Protein AF-A0A945LZZ4-F1 (afdb_monomer)

Mean predicted aligned error: 16.16 Å

Foldseek 3Di:
DDPDPVVVVVVVVVVCVVCPPVRVVVVVVVVVVVVVVVVVVVCCVVDVDDDDDDPPDDPPDDDDDDDDDDDDDDDDDDDDDDD

pLDDT: mean 70.39, std 20.65, range [34.06, 95.0]

Sequence (83 aa):
MSVGPWQIILILVIVLIIFGAGKLPRVMGDIAKGVKNFKSGLKDEESGDSASLETSESIDAPKKAKSEAAKSEAGEKKKAAKG

Solvent-accessible surface area (backbone atoms only — not comparable to full-atom values): 5762 Å² total; per-residue (Å²): 138,78,90,43,76,70,55,55,53,55,52,50,52,54,49,38,67,77,63,32,82,72,47,54,60,54,55,49,49,56,51,48,52,53,52,49,52,52,53,50,54,54,44,52,73,78,39,82,83,72,87,78,83,84,75,87,70,85,83,76,83,86,78,86,86,77,92,78,94,72,89,78,87,86,88,84,82,89,83,81,85,91,132

Secondary structure (DSSP, 8-state):
----HHHHHHHHHHHHHHH-TTHHHHHHHHHHHHHHHHHHHHHHHHSS-----------------------------------

Radius of gyration: 22.35 Å; Cα contacts (8 Å, |Δi|>4): 8; chains: 1; bounding box: 61×39×45 Å

Structure (mmCIF, N/CA/C/O backbone):
data_AF-A0A945LZZ4-F1
#
_entry.id   AF-A0A945LZZ4-F1
#
loop_
_atom_site.group_PDB
_atom_site.id
_atom_site.type_symbol
_atom_site.label_atom_id
_atom_site.label_alt_id
_atom_site.label_comp_id
_atom_site.label_asym_id
_atom_site.label_entity_id
_atom_site.label_seq_id
_atom_site.pdbx_PDB_ins_code
_atom_site.Cartn_x
_atom_site.Cartn_y
_atom_site.Cartn_z
_atom_site.occupancy
_atom_site.B_iso_or_equiv
_atom_site.auth_seq_id
_atom_site.auth_comp_id
_atom_site.auth_asym_id
_atom_site.auth_atom_id
_atom_site.pdbx_PDB_model_num
ATOM 1 N N . MET A 1 1 ? 11.544 -20.775 -15.681 1.00 61.31 1 MET A N 1
ATOM 2 C CA . MET A 1 1 ? 11.184 -19.344 -15.764 1.00 61.31 1 MET A CA 1
ATOM 3 C C . MET A 1 1 ? 10.329 -19.008 -14.557 1.00 61.31 1 MET A C 1
ATOM 5 O O . MET A 1 1 ? 9.112 -19.070 -14.636 1.00 61.31 1 MET A O 1
ATOM 9 N N . SER A 1 2 ? 10.962 -18.781 -13.408 1.00 68.94 2 SER A N 1
ATOM 10 C CA . SER A 1 2 ? 10.236 -18.523 -12.164 1.00 68.94 2 SER A CA 1
ATOM 11 C C . SER A 1 2 ? 9.976 -17.031 -12.047 1.00 68.94 2 SER A C 1
ATOM 13 O O . SER A 1 2 ? 10.888 -16.227 -12.241 1.00 68.94 2 SER A O 1
ATOM 15 N N . VAL A 1 3 ? 8.732 -16.673 -11.747 1.00 78.81 3 VAL A N 1
ATOM 16 C CA . VAL A 1 3 ? 8.371 -15.324 -11.316 1.00 78.81 3 VAL A CA 1
ATOM 17 C C . VAL A 1 3 ? 9.111 -15.039 -10.014 1.00 78.81 3 VAL A C 1
ATOM 19 O O . VAL A 1 3 ? 8.760 -15.537 -8.949 1.00 78.81 3 VAL A O 1
ATOM 22 N N . GLY A 1 4 ? 10.226 -14.330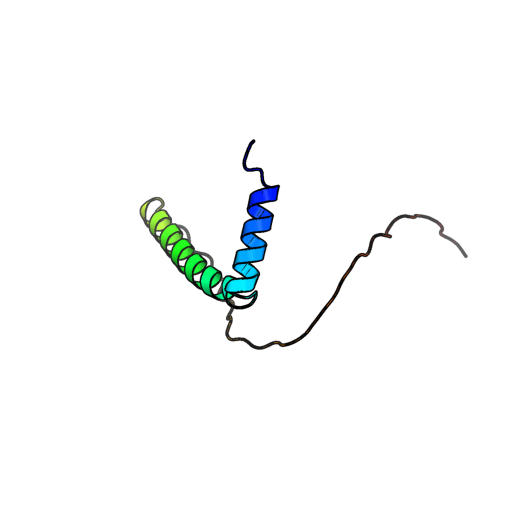 -10.133 1.00 89.56 4 GLY A N 1
ATOM 23 C CA . GLY A 1 4 ? 11.070 -13.980 -9.010 1.00 89.56 4 GLY A CA 1
ATOM 24 C C . GLY A 1 4 ? 10.600 -12.691 -8.339 1.00 89.56 4 GLY A C 1
ATOM 25 O O . GLY A 1 4 ? 9.788 -11.944 -8.896 1.00 89.56 4 GLY A O 1
ATOM 26 N N . PRO A 1 5 ? 11.176 -12.367 -7.170 1.00 90.75 5 PRO A N 1
ATOM 27 C CA . PRO A 1 5 ? 10.966 -11.076 -6.512 1.00 90.75 5 PRO A CA 1
ATOM 28 C C . PRO A 1 5 ? 11.265 -9.885 -7.440 1.00 90.75 5 PRO A C 1
ATOM 30 O O . PRO A 1 5 ? 10.664 -8.822 -7.301 1.00 90.75 5 PRO A O 1
ATOM 33 N N . TRP A 1 6 ? 12.127 -10.084 -8.442 1.00 92.00 6 TRP A N 1
ATOM 34 C CA . TRP A 1 6 ? 12.463 -9.081 -9.449 1.00 92.00 6 TRP A CA 1
ATOM 35 C C . TRP A 1 6 ? 11.290 -8.726 -10.380 1.00 92.00 6 TRP A C 1
ATOM 37 O O . TRP A 1 6 ? 11.086 -7.558 -10.692 1.00 92.00 6 TRP A O 1
ATOM 47 N N . GLN A 1 7 ? 10.458 -9.693 -10.780 1.00 90.50 7 GLN A N 1
ATOM 48 C CA . GLN A 1 7 ? 9.251 -9.415 -11.567 1.00 90.50 7 GLN A CA 1
ATOM 49 C C . GLN A 1 7 ? 8.192 -8.697 -10.726 1.00 90.50 7 GLN A C 1
ATOM 51 O O . GLN A 1 7 ? 7.550 -7.766 -11.207 1.00 90.50 7 GLN A O 1
ATOM 56 N N . ILE A 1 8 ? 8.040 -9.093 -9.459 1.00 92.81 8 ILE A N 1
ATOM 57 C CA . ILE A 1 8 ? 7.064 -8.495 -8.538 1.00 92.81 8 ILE A CA 1
ATOM 58 C C . ILE A 1 8 ? 7.373 -7.008 -8.317 1.00 92.81 8 ILE A C 1
ATOM 60 O O . ILE A 1 8 ? 6.459 -6.184 -8.365 1.00 92.81 8 ILE A O 1
ATOM 64 N N . ILE A 1 9 ? 8.652 -6.641 -8.162 1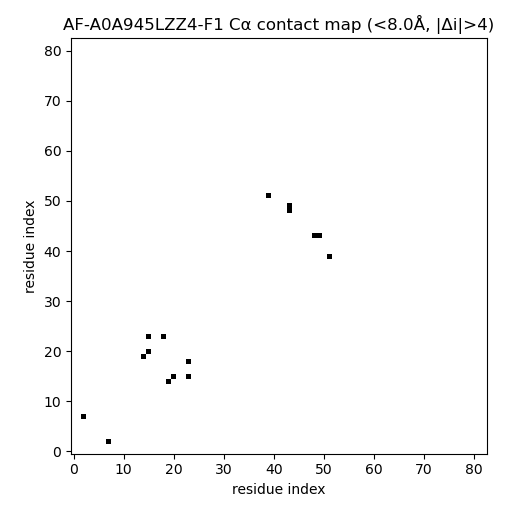.00 93.75 9 ILE A N 1
ATOM 65 C CA . ILE A 1 9 ? 9.056 -5.234 -8.022 1.00 93.75 9 ILE A CA 1
ATOM 66 C C . ILE A 1 9 ? 8.717 -4.414 -9.276 1.00 93.75 9 ILE A C 1
ATOM 68 O O . ILE A 1 9 ? 8.230 -3.292 -9.159 1.00 93.75 9 ILE A O 1
ATOM 72 N N . LEU A 1 10 ? 8.911 -4.979 -10.474 1.00 93.88 10 LEU A N 1
ATOM 73 C CA . LEU A 1 10 ? 8.631 -4.297 -11.739 1.00 93.88 10 LEU A CA 1
ATOM 74 C C . LEU A 1 10 ? 7.133 -3.998 -11.890 1.00 93.88 10 LEU A C 1
ATOM 76 O O . LEU A 1 10 ? 6.743 -2.896 -12.274 1.00 93.88 10 LEU A O 1
ATOM 80 N N . ILE A 1 11 ? 6.292 -4.967 -11.528 1.00 93.56 11 ILE A N 1
ATOM 81 C CA . ILE A 1 11 ? 4.833 -4.825 -11.549 1.00 93.56 11 ILE A CA 1
ATOM 82 C C . ILE A 1 11 ? 4.387 -3.763 -10.538 1.00 93.56 11 ILE A C 1
ATOM 84 O O . ILE A 1 11 ? 3.560 -2.913 -10.866 1.00 93.56 11 ILE A O 1
ATOM 88 N N . LEU A 1 12 ? 4.974 -3.754 -9.337 1.00 92.50 12 LEU A N 1
ATOM 89 C CA . LEU A 1 12 ? 4.677 -2.760 -8.304 1.00 92.50 12 LEU A CA 1
ATOM 90 C C . LEU A 1 12 ? 4.966 -1.330 -8.785 1.00 92.50 12 LEU A C 1
ATOM 92 O O . LEU A 1 12 ? 4.164 -0.429 -8.546 1.00 92.50 12 LEU A O 1
ATOM 96 N N . VAL A 1 13 ? 6.077 -1.122 -9.498 1.00 93.75 13 VAL A N 1
ATOM 97 C CA . VAL A 1 13 ? 6.434 0.187 -10.066 1.00 93.75 13 VA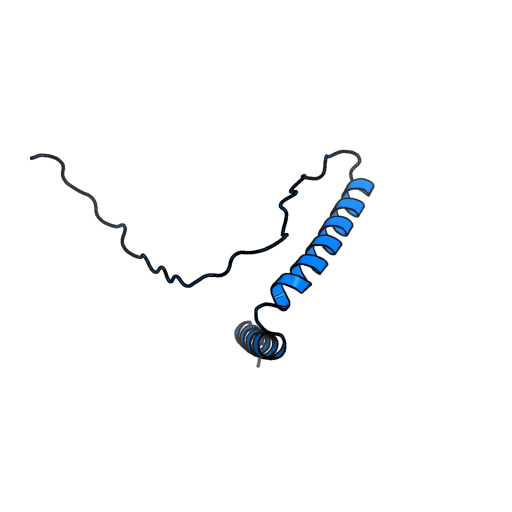L A CA 1
ATOM 98 C C . VAL A 1 13 ? 5.399 0.644 -11.095 1.00 93.75 13 VAL A C 1
ATOM 100 O O . VAL A 1 13 ? 4.960 1.790 -11.047 1.00 93.75 13 VAL A O 1
ATOM 103 N N . ILE A 1 14 ? 4.951 -0.244 -11.987 1.00 95.00 14 ILE A N 1
ATOM 104 C CA . ILE A 1 14 ? 3.923 0.082 -12.991 1.00 95.00 14 ILE A CA 1
ATOM 105 C C . ILE A 1 14 ? 2.606 0.475 -12.310 1.00 95.00 14 ILE A C 1
ATOM 107 O O . ILE A 1 14 ? 1.995 1.485 -12.661 1.00 95.00 14 ILE A O 1
ATOM 111 N N . VAL A 1 15 ? 2.192 -0.279 -11.291 1.00 93.06 15 VAL A N 1
ATOM 112 C CA . VAL A 1 15 ? 0.994 0.031 -10.500 1.00 93.06 15 VAL A CA 1
ATOM 113 C C . VAL A 1 15 ? 1.147 1.384 -9.798 1.00 93.06 15 VAL A C 1
ATOM 115 O O . VAL A 1 15 ? 0.232 2.201 -9.842 1.00 93.06 15 VAL A O 1
ATOM 118 N N . LEU A 1 16 ? 2.310 1.683 -9.216 1.00 91.38 16 LEU A N 1
ATOM 119 C CA . LEU A 1 16 ? 2.579 2.982 -8.592 1.00 91.38 16 LEU A CA 1
ATOM 120 C C . LEU A 1 16 ? 2.522 4.152 -9.579 1.00 91.38 16 LEU A C 1
ATOM 122 O O . LEU A 1 16 ? 2.121 5.241 -9.178 1.00 91.38 16 LEU A O 1
ATOM 126 N N . ILE A 1 17 ? 2.884 3.951 -10.847 1.00 93.38 17 ILE A N 1
ATOM 127 C CA . ILE A 1 17 ? 2.763 4.987 -11.883 1.00 93.38 17 ILE A CA 1
ATOM 128 C C . ILE A 1 17 ? 1.287 5.251 -12.213 1.00 93.38 17 ILE A C 1
ATOM 130 O O . ILE A 1 17 ? 0.886 6.408 -12.310 1.00 93.38 17 ILE A O 1
ATOM 134 N N . ILE A 1 18 ? 0.467 4.202 -12.336 1.00 93.81 18 ILE A N 1
ATOM 135 C CA . ILE A 1 18 ? -0.965 4.330 -12.663 1.00 93.81 18 ILE A CA 1
ATOM 136 C C . ILE A 1 18 ? -1.755 4.922 -11.488 1.00 93.81 18 ILE A C 1
ATOM 138 O O . ILE A 1 18 ? -2.594 5.804 -11.668 1.00 93.81 18 ILE A O 1
ATOM 142 N N . PHE A 1 19 ? -1.499 4.438 -10.273 1.00 89.69 19 PHE A N 1
ATOM 143 C CA . PHE A 1 19 ? -2.233 4.847 -9.074 1.00 89.69 19 PHE A CA 1
ATOM 144 C C . PHE A 1 19 ? -1.644 6.097 -8.400 1.00 89.69 19 PHE A C 1
ATOM 146 O O . PHE A 1 19 ? -2.370 6.836 -7.730 1.00 89.69 19 PHE A O 1
ATOM 153 N N . GLY A 1 20 ? -0.352 6.364 -8.592 1.00 86.62 20 GLY A N 1
ATOM 154 C CA . GLY A 1 20 ? 0.391 7.462 -7.977 1.00 86.62 20 GLY A CA 1
ATOM 155 C C . GLY A 1 20 ? 0.854 7.168 -6.542 1.00 86.62 20 GLY A C 1
ATOM 156 O O . GLY A 1 20 ? 0.156 6.533 -5.747 1.00 86.62 20 GLY A O 1
ATOM 157 N N . ALA A 1 21 ? 2.016 7.715 -6.164 1.00 82.94 21 ALA A N 1
ATOM 158 C CA . ALA A 1 21 ? 2.641 7.506 -4.849 1.00 82.94 21 ALA A CA 1
ATOM 159 C C . ALA A 1 21 ? 1.830 8.047 -3.651 1.00 82.94 21 ALA A C 1
ATOM 161 O O . ALA A 1 21 ? 2.067 7.637 -2.522 1.00 82.94 21 ALA A O 1
ATOM 162 N N . GLY A 1 22 ? 0.873 8.955 -3.873 1.00 85.44 22 GLY A N 1
ATOM 163 C CA . GLY A 1 22 ? 0.042 9.527 -2.803 1.00 85.44 22 GLY A CA 1
ATOM 164 C C . GLY A 1 22 ? -1.230 8.734 -2.490 1.00 85.44 22 GLY A C 1
ATOM 165 O O . GLY A 1 22 ? -1.739 8.804 -1.373 1.00 85.44 22 GLY A O 1
ATOM 166 N N . LYS A 1 23 ? -1.759 7.966 -3.454 1.00 87.62 23 LYS A N 1
ATOM 167 C CA . LYS A 1 23 ? -3.014 7.224 -3.258 1.00 87.62 23 LYS A CA 1
ATOM 168 C C . LYS A 1 23 ? -2.791 5.895 -2.548 1.00 87.62 23 LYS A C 1
ATOM 170 O O . LYS A 1 23 ? -3.606 5.526 -1.707 1.00 87.62 23 LYS A O 1
ATOM 175 N N . LEU A 1 24 ? -1.678 5.215 -2.836 1.00 88.69 24 LEU A N 1
ATOM 176 C CA . LEU A 1 24 ? -1.379 3.910 -2.247 1.00 88.69 24 LEU A CA 1
ATOM 177 C C . LEU A 1 24 ? -1.235 3.965 -0.711 1.00 88.69 24 LEU A C 1
ATOM 179 O O . LEU A 1 24 ? -1.915 3.184 -0.052 1.00 88.69 24 LEU A O 1
ATOM 183 N N . PRO A 1 25 ? -0.469 4.898 -0.103 1.00 85.62 25 PRO A N 1
ATOM 184 C CA . PRO A 1 25 ? -0.324 4.958 1.354 1.00 85.62 25 PRO A CA 1
ATOM 185 C C . PRO A 1 25 ? -1.627 5.310 2.075 1.00 85.62 25 PRO A C 1
ATOM 187 O O . PRO A 1 25 ? -1.890 4.791 3.154 1.00 85.62 25 PRO A O 1
ATOM 190 N N . ARG A 1 26 ? -2.467 6.160 1.467 1.00 89.31 26 ARG A N 1
ATOM 191 C CA . ARG A 1 26 ? -3.755 6.564 2.044 1.00 89.31 26 ARG A CA 1
ATOM 192 C C . ARG A 1 26 ? -4.734 5.390 2.088 1.00 89.31 26 ARG A C 1
ATOM 194 O O . ARG A 1 26 ? -5.220 5.049 3.157 1.00 89.31 26 ARG A O 1
ATOM 201 N N . VAL A 1 27 ? -4.932 4.722 0.948 1.00 91.19 27 VAL A N 1
ATOM 202 C CA . VAL A 1 27 ? -5.825 3.554 0.840 1.00 91.19 27 VAL A CA 1
ATOM 203 C C . VAL A 1 27 ? -5.321 2.399 1.702 1.00 91.19 27 VAL A C 1
ATOM 205 O O . VAL A 1 27 ? -6.102 1.755 2.397 1.00 91.19 27 VAL A O 1
ATOM 208 N N . MET A 1 28 ? -4.011 2.151 1.706 1.00 89.38 28 MET A N 1
ATOM 209 C CA . MET A 1 28 ? -3.445 1.073 2.511 1.00 89.38 28 MET A CA 1
ATOM 210 C C . MET A 1 28 ? -3.495 1.384 4.014 1.00 89.38 28 MET A C 1
ATOM 212 O O . MET A 1 28 ? -3.655 0.465 4.809 1.00 89.38 28 MET A O 1
ATOM 216 N N . GLY A 1 29 ? -3.441 2.660 4.408 1.00 92.62 29 GLY A N 1
ATOM 217 C CA . GLY A 1 29 ? -3.690 3.096 5.783 1.00 92.62 29 GLY A CA 1
ATOM 218 C C . GLY A 1 29 ? -5.120 2.807 6.250 1.00 92.62 29 GLY A C 1
ATOM 219 O O . GLY A 1 29 ? -5.307 2.309 7.360 1.00 92.62 29 GLY A O 1
ATOM 220 N N . ASP A 1 30 ? -6.119 3.049 5.400 1.00 93.06 30 ASP A N 1
ATOM 221 C CA . ASP A 1 30 ? -7.526 2.762 5.713 1.00 93.06 30 ASP A CA 1
ATOM 222 C C . ASP A 1 30 ? -7.792 1.247 5.803 1.00 93.06 30 ASP A C 1
ATOM 224 O O . ASP A 1 30 ? -8.425 0.777 6.752 1.00 93.06 30 ASP A O 1
ATOM 228 N N . ILE A 1 31 ? -7.222 0.460 4.882 1.00 94.06 31 ILE A N 1
ATOM 229 C CA . ILE A 1 31 ? -7.291 -1.010 4.921 1.00 94.06 31 ILE A CA 1
ATOM 230 C C . ILE A 1 31 ? -6.579 -1.556 6.168 1.00 94.06 31 ILE A C 1
ATOM 232 O O . ILE A 1 31 ? -7.125 -2.409 6.866 1.00 94.06 31 ILE A O 1
ATOM 236 N N . ALA A 1 32 ? -5.385 -1.050 6.494 1.00 91.19 32 ALA A N 1
ATOM 237 C CA . ALA A 1 32 ? -4.619 -1.493 7.658 1.00 91.19 32 ALA A CA 1
ATOM 238 C C . ALA A 1 32 ? -5.353 -1.219 8.977 1.00 91.19 32 ALA A C 1
ATOM 240 O O . ALA A 1 32 ? -5.344 -2.074 9.861 1.00 91.19 32 ALA A O 1
ATOM 241 N N . LYS A 1 33 ? -6.026 -0.068 9.107 1.00 91.88 33 LYS A N 1
ATOM 242 C CA . LYS A 1 33 ? -6.875 0.240 10.269 1.00 91.88 33 LYS A CA 1
ATOM 243 C C . LYS A 1 33 ? -8.030 -0.755 10.402 1.00 91.88 33 LYS A C 1
ATOM 245 O O . LYS A 1 33 ? -8.248 -1.274 11.493 1.00 91.88 33 LYS A O 1
ATOM 250 N N . GLY A 1 34 ? -8.711 -1.082 9.300 1.00 93.69 34 GLY A N 1
ATOM 251 C CA . GLY A 1 34 ? -9.787 -2.080 9.288 1.00 93.69 34 GLY A CA 1
ATOM 252 C C . GLY A 1 34 ? -9.306 -3.477 9.690 1.00 93.69 34 GLY A C 1
ATOM 253 O O . GLY A 1 34 ? -9.900 -4.114 10.558 1.00 93.69 34 GLY A O 1
ATOM 254 N N . VAL A 1 35 ? -8.176 -3.924 9.131 1.00 93.38 35 VAL A N 1
ATOM 255 C CA . VAL A 1 35 ? -7.571 -5.222 9.473 1.00 93.38 35 VAL A CA 1
ATOM 256 C C . VAL A 1 35 ? -7.063 -5.245 10.919 1.00 93.38 35 VAL A C 1
ATOM 258 O O . VAL A 1 35 ? -7.223 -6.258 11.596 1.00 93.38 35 VAL A O 1
ATOM 261 N N . LYS A 1 36 ? -6.493 -4.143 11.429 1.00 88.88 36 LYS A N 1
ATOM 262 C CA . LYS A 1 36 ? -6.048 -4.033 12.828 1.00 88.88 36 LYS A CA 1
ATOM 263 C C . LYS A 1 36 ? -7.228 -4.149 13.789 1.00 88.88 36 LYS A C 1
ATOM 265 O O . LYS A 1 36 ? -7.148 -4.946 14.715 1.00 88.88 36 LYS A O 1
ATOM 270 N N . ASN A 1 37 ? -8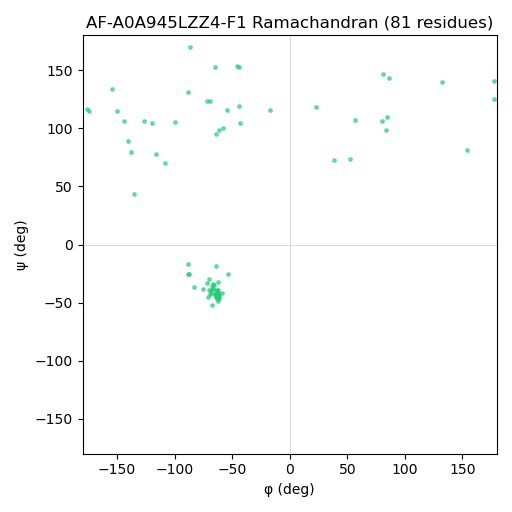.330 -3.442 13.534 1.00 88.94 37 ASN A N 1
ATOM 271 C CA . ASN A 1 37 ? -9.549 -3.564 14.337 1.00 88.94 37 ASN A CA 1
ATOM 272 C C . ASN A 1 37 ? -10.155 -4.967 14.264 1.00 88.94 37 ASN A C 1
ATOM 274 O O . ASN A 1 37 ? -10.571 -5.499 15.287 1.00 88.94 37 ASN A O 1
ATOM 278 N N . PHE A 1 38 ? -10.160 -5.588 13.082 1.00 90.50 38 PHE A N 1
ATOM 279 C CA . PHE A 1 38 ? -10.634 -6.961 12.916 1.00 90.50 38 PHE A CA 1
ATOM 280 C C . PHE A 1 38 ? -9.775 -7.955 13.710 1.00 90.50 38 PHE A C 1
ATOM 282 O O . PHE A 1 38 ? -10.295 -8.813 14.417 1.00 90.50 38 PHE A O 1
ATOM 289 N N . LYS A 1 39 ? -8.446 -7.804 13.661 1.00 86.56 39 LYS A N 1
ATOM 290 C CA . LYS A 1 39 ? -7.520 -8.655 14.414 1.00 86.56 39 LYS A CA 1
ATOM 291 C C . LYS A 1 39 ? -7.622 -8.426 15.922 1.00 86.56 39 LYS A C 1
ATOM 293 O O . LYS A 1 39 ? -7.539 -9.396 16.668 1.00 86.56 39 LYS A O 1
ATOM 298 N N . SER A 1 40 ? -7.788 -7.179 16.362 1.00 86.94 40 SER A N 1
ATOM 299 C CA . SER A 1 40 ? -8.008 -6.847 17.772 1.00 86.94 40 SER A CA 1
ATOM 300 C C . SER A 1 40 ? -9.326 -7.424 18.285 1.00 86.94 40 SER A C 1
ATOM 302 O O . SER A 1 40 ? -9.318 -8.032 19.344 1.00 86.94 40 SER A O 1
ATOM 304 N N . GLY A 1 41 ? -10.419 -7.319 17.520 1.00 85.06 41 GLY A N 1
ATOM 305 C CA . GLY A 1 41 ? -11.714 -7.896 17.899 1.00 85.06 41 GLY A CA 1
ATOM 306 C C . GLY A 1 41 ? -11.685 -9.422 18.013 1.00 85.06 41 GLY A C 1
ATOM 307 O O . GLY A 1 41 ? -12.236 -9.973 18.954 1.00 85.06 41 GLY A O 1
ATOM 308 N N . LEU A 1 42 ? -10.968 -10.108 17.115 1.00 86.12 42 LEU A N 1
ATOM 309 C CA . LEU A 1 42 ? -10.765 -11.561 17.215 1.00 86.12 42 LEU A CA 1
ATOM 310 C C . LEU A 1 42 ? -9.903 -11.962 18.423 1.00 86.12 42 LEU A C 1
ATOM 312 O O . LEU A 1 42 ? -10.122 -13.012 19.016 1.00 86.12 42 LEU A O 1
ATOM 3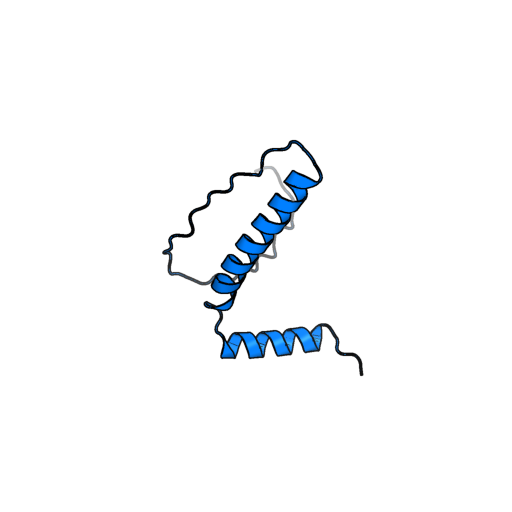16 N N . LYS A 1 43 ? -8.902 -11.148 18.786 1.00 82.44 43 LYS A N 1
ATOM 317 C CA . LYS A 1 43 ? -8.066 -11.401 19.971 1.00 82.44 43 LYS A CA 1
ATOM 318 C C . LYS A 1 43 ? -8.818 -11.162 21.278 1.00 82.44 43 LYS A C 1
ATOM 320 O O . LYS A 1 43 ? -8.526 -11.858 22.238 1.00 82.44 43 LYS A O 1
ATOM 325 N N . ASP A 1 44 ? -9.744 -10.208 21.303 1.00 74.88 44 ASP A N 1
ATOM 326 C CA . ASP A 1 44 ? -10.609 -9.937 22.456 1.00 74.88 44 ASP A CA 1
ATO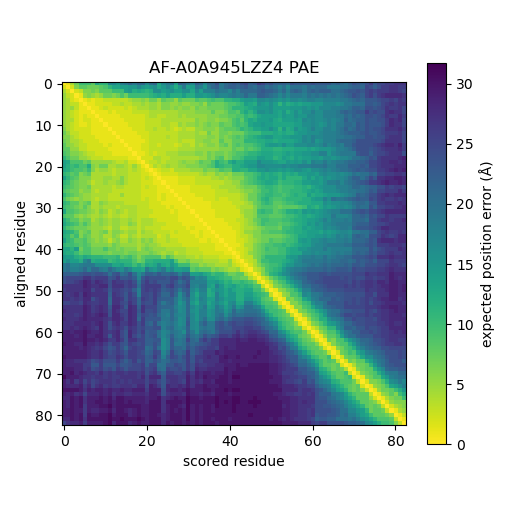M 327 C C . ASP A 1 44 ? -11.583 -11.103 22.716 1.00 74.88 44 ASP A C 1
ATOM 329 O O . ASP A 1 44 ? -11.851 -11.440 23.865 1.00 74.88 44 ASP A O 1
ATOM 333 N N . GLU A 1 45 ? -12.041 -11.786 21.656 1.00 68.06 45 GLU A N 1
ATOM 334 C CA . GLU A 1 45 ? -12.883 -12.985 21.791 1.00 68.06 45 GLU A CA 1
ATOM 335 C C . GLU A 1 45 ? -12.088 -14.229 22.234 1.00 68.06 45 GLU A C 1
ATOM 337 O O . GLU A 1 45 ? -12.566 -15.024 23.040 1.00 68.06 45 GLU A O 1
ATOM 342 N N . GLU A 1 46 ? -10.857 -14.400 21.735 1.00 67.38 46 GLU A N 1
ATOM 343 C CA . GLU A 1 46 ? -10.031 -15.589 22.012 1.00 67.38 46 GLU A CA 1
ATOM 344 C C . GLU A 1 46 ? -9.170 -15.462 23.284 1.00 67.38 46 GLU A C 1
ATOM 346 O O . GLU A 1 46 ? -8.662 -16.447 23.818 1.00 67.38 46 GLU A O 1
ATOM 351 N N . SER A 1 47 ? -8.971 -14.250 23.797 1.00 64.38 47 SER A N 1
ATOM 352 C CA . SER A 1 47 ? -8.194 -13.981 25.006 1.00 64.38 47 SER A CA 1
ATOM 353 C C . SER A 1 47 ? -8.885 -12.888 25.807 1.00 64.38 47 SER A C 1
ATOM 355 O O . SER A 1 47 ? -8.607 -11.705 25.632 1.00 64.38 47 SER A O 1
ATOM 357 N N . GLY A 1 48 ? -9.791 -13.299 26.696 1.00 58.44 48 GLY A N 1
ATOM 358 C CA . GLY A 1 48 ? -10.373 -12.400 27.684 1.00 58.44 48 GLY A CA 1
ATOM 359 C C . GLY A 1 48 ? -9.263 -11.724 28.494 1.00 58.44 48 GLY A C 1
ATOM 360 O O . GLY A 1 48 ? -8.541 -12.399 29.223 1.00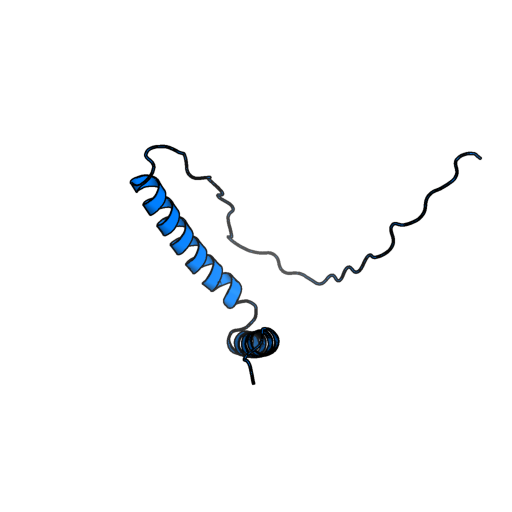 58.44 48 GLY A O 1
ATOM 361 N N . ASP A 1 49 ? -9.176 -10.403 28.352 1.00 62.25 49 ASP A N 1
ATOM 362 C CA . ASP A 1 49 ? -8.224 -9.477 28.977 1.00 62.25 49 ASP A CA 1
ATOM 363 C C . ASP A 1 49 ? -6.852 -9.323 28.286 1.00 62.25 49 ASP A C 1
ATOM 365 O O . ASP A 1 49 ? -5.907 -10.079 28.508 1.00 62.25 49 ASP A O 1
ATOM 369 N N . SER A 1 50 ? -6.714 -8.251 27.493 1.00 50.19 50 SER A N 1
ATOM 370 C CA . SER A 1 50 ? -5.618 -7.277 27.648 1.00 50.19 50 SER A CA 1
ATOM 371 C C . SER A 1 50 ? -5.790 -6.086 26.701 1.00 50.19 50 SER A C 1
ATOM 373 O O . SER A 1 50 ? -5.691 -6.207 25.479 1.00 50.19 50 SER A O 1
ATOM 375 N N . ALA A 1 51 ? -6.009 -4.926 27.324 1.00 60.47 51 ALA A N 1
ATOM 376 C CA . ALA A 1 51 ? -5.994 -3.564 26.797 1.00 60.47 51 ALA A CA 1
ATOM 377 C C . ALA A 1 51 ? -5.301 -3.378 25.429 1.00 60.47 51 ALA A C 1
ATOM 379 O O . ALA A 1 51 ? -4.083 -3.516 25.282 1.00 60.47 51 ALA A O 1
ATOM 380 N N . SER A 1 52 ? -6.090 -2.981 24.426 1.00 53.84 52 SER A N 1
ATOM 381 C CA . SER A 1 52 ? -5.582 -2.568 23.120 1.00 53.84 52 SER A CA 1
ATOM 382 C C . SER A 1 52 ? -4.904 -1.204 23.224 1.00 53.84 52 SER A C 1
ATOM 384 O O . SER A 1 52 ? -5.510 -0.213 23.619 1.00 53.84 52 SER A O 1
ATOM 386 N N . LEU A 1 53 ? -3.642 -1.187 22.803 1.00 56.25 53 LEU A N 1
ATOM 387 C CA . LEU A 1 53 ? -2.781 -0.031 22.588 1.00 56.25 53 LEU A CA 1
ATOM 388 C C . LEU A 1 53 ? -3.523 1.110 21.873 1.00 56.25 53 LEU A C 1
ATOM 390 O O . LEU A 1 53 ? -3.725 1.077 20.654 1.00 56.25 53 LEU A O 1
ATOM 394 N N . GLU A 1 54 ? -3.865 2.137 22.648 1.00 54.72 54 GLU A N 1
ATOM 395 C CA . GLU A 1 54 ? -4.083 3.502 22.183 1.00 54.72 54 GLU A CA 1
ATOM 396 C C . GLU A 1 54 ? -2.791 3.984 21.504 1.00 54.72 54 GLU A C 1
ATOM 398 O O . GLU A 1 54 ? -1.816 4.381 22.137 1.00 54.72 54 GLU A O 1
ATOM 403 N N . THR A 1 55 ? -2.767 3.938 20.178 1.00 46.59 55 THR A N 1
ATOM 404 C CA . THR A 1 55 ? -1.980 4.892 19.394 1.00 46.59 55 THR A CA 1
ATOM 405 C C . THR A 1 55 ? -2.982 5.691 18.589 1.00 46.59 55 THR A C 1
ATOM 407 O O . THR A 1 55 ? -3.227 5.442 17.409 1.00 46.59 55 THR A O 1
ATOM 410 N N . SER A 1 56 ? -3.606 6.624 19.303 1.00 56.69 56 SER A N 1
ATOM 411 C CA . SER A 1 56 ? -4.081 7.871 18.737 1.00 56.69 56 SER A CA 1
ATOM 412 C C . SER A 1 56 ? -2.846 8.639 18.270 1.00 56.69 56 SER A C 1
ATOM 414 O O . SER A 1 56 ? -2.169 9.295 19.056 1.00 56.69 56 SER A O 1
ATOM 416 N N . GLU A 1 57 ? -2.501 8.502 16.993 1.00 48.03 57 GLU A N 1
ATOM 417 C CA . GLU A 1 57 ? -1.736 9.537 16.310 1.00 48.03 57 GLU A CA 1
ATOM 418 C C . GLU A 1 57 ? -2.595 10.027 15.147 1.00 48.03 57 GLU A C 1
ATOM 420 O O . GLU A 1 57 ? -2.826 9.329 14.154 1.00 48.03 57 GLU A O 1
ATOM 425 N N . SER A 1 58 ? -3.163 11.216 15.354 1.00 54.09 58 SER A N 1
ATOM 426 C CA . SER A 1 58 ? -3.846 12.022 14.351 1.00 54.09 58 SER A CA 1
ATOM 427 C C . SER A 1 58 ? -3.053 12.046 13.051 1.00 54.09 58 SER A C 1
ATOM 429 O O . SER A 1 58 ? -1.952 12.585 12.995 1.00 54.09 58 SER A O 1
ATOM 431 N N . ILE A 1 59 ? -3.665 11.557 11.976 1.00 49.22 59 ILE A N 1
ATOM 432 C CA . ILE A 1 59 ? -3.295 11.950 10.617 1.00 49.22 59 ILE A CA 1
ATOM 433 C C . ILE A 1 59 ? -4.430 12.828 10.098 1.00 49.22 59 ILE A C 1
ATOM 435 O O . ILE A 1 59 ? -5.201 12.428 9.231 1.00 49.22 59 ILE A O 1
ATOM 439 N N . ASP A 1 60 ? -4.532 14.024 10.672 1.00 51.34 60 ASP A N 1
ATOM 440 C CA . ASP A 1 60 ? -5.062 15.184 9.966 1.00 51.34 60 ASP A CA 1
ATOM 441 C C . ASP A 1 60 ? -3.824 15.971 9.510 1.00 51.34 60 ASP A C 1
ATOM 443 O O . ASP A 1 60 ? -3.047 16.487 10.314 1.00 51.34 60 ASP A O 1
ATOM 447 N N . ALA A 1 61 ? -3.526 15.887 8.215 1.00 59.50 61 ALA A N 1
ATOM 448 C CA . ALA A 1 61 ? -2.332 16.462 7.596 1.00 59.50 61 ALA A CA 1
ATOM 449 C C . ALA A 1 61 ? -2.376 18.006 7.691 1.00 59.50 61 ALA A C 1
ATOM 451 O O . ALA A 1 61 ? -3.472 18.560 7.646 1.00 59.50 61 ALA A O 1
ATOM 452 N N . PRO A 1 62 ? -1.239 18.744 7.711 1.00 60.53 62 PRO A N 1
ATOM 453 C CA . PRO A 1 62 ? -0.394 18.818 6.511 1.00 60.53 62 PRO A CA 1
ATOM 454 C C . PRO A 1 62 ? 1.097 19.121 6.771 1.00 60.53 62 PRO A C 1
ATOM 456 O O . PRO A 1 62 ? 1.417 20.124 7.396 1.00 60.53 62 PRO A O 1
ATOM 459 N N . LYS A 1 63 ? 2.043 18.400 6.149 1.00 42.44 63 LYS A N 1
ATOM 460 C CA . LYS A 1 63 ? 3.349 19.005 5.803 1.00 42.44 63 LYS A CA 1
ATOM 461 C C . LYS A 1 63 ? 3.911 18.501 4.474 1.00 42.44 63 LYS A C 1
ATOM 463 O O . LYS A 1 63 ? 4.398 17.390 4.319 1.00 42.44 63 LYS A O 1
ATOM 468 N N . LYS A 1 64 ? 3.818 19.420 3.517 1.00 43.19 64 LYS A N 1
ATOM 469 C CA . LYS A 1 64 ? 4.688 19.634 2.359 1.00 43.19 64 LYS A CA 1
ATOM 470 C C . LYS A 1 64 ? 6.174 19.546 2.761 1.00 43.19 64 LYS A C 1
ATOM 472 O O . LYS A 1 64 ? 6.510 19.985 3.857 1.00 43.19 64 LYS A O 1
ATOM 477 N N . ALA A 1 65 ? 7.013 19.160 1.788 1.00 42.19 65 ALA A N 1
ATOM 478 C CA . ALA A 1 65 ? 8.490 19.179 1.764 1.00 42.19 65 ALA A CA 1
ATOM 479 C C . ALA A 1 65 ? 9.182 17.938 2.365 1.00 42.19 65 ALA A C 1
ATOM 481 O O . ALA A 1 65 ? 8.752 17.445 3.391 1.00 42.19 65 ALA A O 1
ATOM 482 N N . LYS A 1 66 ? 10.304 17.407 1.869 1.00 40.41 66 LYS A N 1
ATOM 483 C CA . LYS A 1 66 ? 11.132 17.535 0.651 1.00 40.41 66 LYS A CA 1
ATOM 484 C C . LYS A 1 66 ? 12.317 16.586 0.935 1.00 40.41 66 LYS A C 1
ATOM 486 O O . LYS A 1 66 ? 12.759 16.535 2.071 1.00 40.41 66 LYS A O 1
ATOM 491 N N . SER A 1 67 ? 12.776 15.851 -0.076 1.00 43.91 67 SER A N 1
ATOM 492 C CA . SER A 1 67 ? 14.169 15.417 -0.299 1.00 43.91 67 SER A CA 1
ATOM 493 C C . SER A 1 67 ? 15.145 15.337 0.892 1.00 43.91 67 SER A C 1
ATOM 495 O O . SER A 1 67 ? 15.558 16.377 1.381 1.00 43.91 67 SER A O 1
ATOM 497 N N . GLU A 1 68 ? 15.655 14.138 1.184 1.00 39.50 68 GLU A N 1
ATOM 498 C CA . GLU A 1 68 ? 17.078 13.827 1.469 1.00 39.50 68 GLU A CA 1
ATOM 499 C C . GLU A 1 68 ? 17.164 12.296 1.656 1.00 39.50 68 GLU A C 1
ATOM 501 O O . GLU A 1 68 ? 16.420 11.735 2.448 1.00 39.50 68 GLU A O 1
ATOM 506 N N . ALA A 1 69 ? 17.861 11.483 0.856 1.00 46.62 69 ALA A N 1
ATOM 507 C CA . ALA A 1 69 ? 19.261 11.551 0.441 1.00 46.62 69 ALA A CA 1
ATOM 508 C C . ALA A 1 69 ? 20.23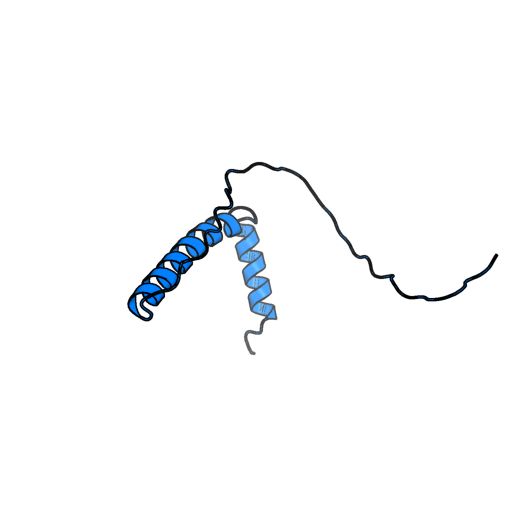2 11.683 1.628 1.00 46.62 69 ALA A C 1
ATOM 510 O O . ALA A 1 69 ? 20.834 12.725 1.831 1.00 46.62 69 ALA A O 1
ATOM 511 N N . ALA A 1 70 ? 20.422 10.587 2.362 1.00 42.91 70 ALA A N 1
ATOM 512 C CA . ALA A 1 70 ? 21.631 10.285 3.133 1.00 42.91 70 ALA A CA 1
ATOM 513 C C . ALA A 1 70 ? 21.741 8.747 3.154 1.00 42.91 70 ALA A C 1
ATOM 515 O O . ALA A 1 70 ? 20.837 8.088 3.649 1.00 42.91 70 ALA A O 1
ATOM 516 N N . LYS A 1 71 ? 22.717 8.038 2.574 1.00 44.59 71 LYS A N 1
ATOM 517 C CA . LYS A 1 71 ? 24.122 8.326 2.251 1.00 44.59 71 LYS A CA 1
ATOM 518 C C . LYS A 1 71 ? 24.839 9.139 3.327 1.00 44.59 71 LYS A C 1
ATOM 520 O O . LYS A 1 71 ? 25.156 10.302 3.137 1.00 44.59 71 LYS A O 1
ATOM 525 N N . SER A 1 72 ? 25.114 8.467 4.440 1.00 42.38 72 SER A N 1
ATOM 526 C CA . SER A 1 72 ? 26.307 8.718 5.244 1.00 42.38 72 SER A CA 1
ATOM 527 C C . SER A 1 72 ? 26.877 7.368 5.684 1.00 42.38 72 SER A C 1
ATOM 529 O O . SER A 1 72 ? 26.617 6.863 6.773 1.00 42.38 72 SER A O 1
ATOM 531 N N . GLU A 1 73 ? 27.599 6.739 4.757 1.00 43.31 73 GLU A N 1
ATOM 532 C CA . GLU A 1 73 ? 28.797 5.982 5.105 1.00 43.31 73 GLU A CA 1
ATOM 533 C C . GLU A 1 73 ? 29.857 7.001 5.546 1.00 43.31 73 GLU A C 1
ATOM 535 O O . GLU A 1 73 ? 30.146 7.913 4.775 1.00 43.31 73 GLU A O 1
ATOM 540 N N . ALA A 1 74 ? 30.399 6.850 6.760 1.00 44.84 74 ALA A N 1
ATOM 541 C CA . ALA A 1 74 ? 31.762 7.213 7.193 1.00 44.84 74 ALA A CA 1
ATOM 542 C C . ALA A 1 74 ? 31.771 7.495 8.704 1.00 44.84 74 ALA 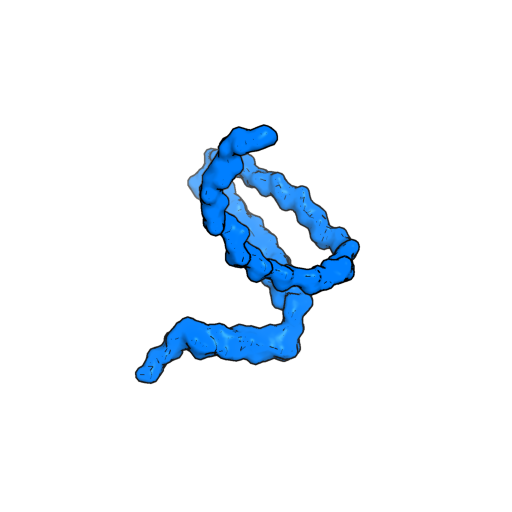A C 1
ATOM 544 O O . ALA A 1 74 ? 31.737 8.635 9.159 1.00 44.84 74 ALA A O 1
ATOM 545 N N . GLY A 1 75 ? 31.832 6.423 9.490 1.00 34.06 75 GLY A N 1
ATOM 546 C CA . GLY A 1 75 ? 32.005 6.466 10.940 1.00 34.06 75 GLY A CA 1
ATOM 547 C C . GLY A 1 75 ? 33.036 5.444 11.402 1.00 34.06 75 GLY A C 1
ATOM 548 O O . GLY A 1 75 ? 32.802 4.733 12.369 1.00 34.06 75 GLY A O 1
ATOM 549 N N . GLU A 1 76 ? 34.163 5.334 10.694 1.00 42.38 76 GLU A N 1
ATOM 550 C CA . GLU A 1 76 ? 35.332 4.585 11.153 1.00 42.38 76 GLU A CA 1
ATOM 551 C C . GLU A 1 76 ? 36.562 5.499 11.097 1.00 42.38 76 GLU A C 1
ATOM 553 O O . GLU A 1 76 ? 37.067 5.804 10.019 1.00 42.38 76 GLU A O 1
ATOM 558 N N . LYS A 1 77 ? 37.040 5.956 12.261 1.00 48.84 77 LYS A N 1
ATOM 559 C CA . LYS A 1 77 ? 38.388 5.647 12.774 1.00 48.84 77 LYS A CA 1
ATOM 560 C C . LYS A 1 77 ? 38.673 6.364 14.098 1.00 48.84 77 LYS A C 1
ATOM 562 O O . LYS A 1 77 ? 38.602 7.580 14.228 1.00 48.84 77 LYS A O 1
ATOM 567 N N . LYS A 1 78 ? 39.044 5.534 15.073 1.00 49.44 78 LYS A N 1
ATOM 568 C CA . LYS A 1 78 ? 39.719 5.852 16.335 1.00 49.44 78 LYS A CA 1
ATOM 569 C C . LYS A 1 78 ? 40.914 6.806 16.147 1.00 49.44 78 LYS A C 1
ATOM 571 O O . LYS A 1 78 ? 41.654 6.637 15.182 1.00 49.44 78 LYS A O 1
ATOM 576 N N . LYS A 1 79 ? 41.221 7.568 17.214 1.00 43.22 79 LYS A N 1
ATOM 577 C CA . LYS A 1 79 ? 42.511 7.589 17.965 1.00 43.22 79 LYS A CA 1
ATOM 578 C C . LYS A 1 79 ? 43.064 9.007 18.232 1.00 43.22 79 LYS A C 1
ATOM 580 O O . LYS A 1 79 ? 43.109 9.825 17.329 1.00 43.22 79 LYS A O 1
ATOM 585 N N . ALA A 1 80 ? 43.606 9.162 19.452 1.00 47.97 80 ALA A N 1
ATOM 586 C CA . ALA A 1 80 ? 44.424 10.257 20.010 1.00 47.97 80 ALA A CA 1
ATOM 587 C C . ALA A 1 80 ? 43.614 11.489 20.466 1.00 47.97 80 ALA A C 1
ATOM 589 O O . ALA A 1 80 ? 43.044 12.186 19.648 1.00 47.97 80 ALA A O 1
ATOM 590 N N . ALA A 1 81 ? 43.397 11.784 21.753 1.00 53.31 81 ALA A N 1
ATOM 591 C CA . ALA A 1 81 ? 44.267 11.753 22.934 1.00 53.31 81 ALA A CA 1
ATOM 592 C C . ALA A 1 81 ? 45.541 12.607 22.783 1.00 53.31 81 ALA A C 1
ATOM 594 O O . ALA A 1 81 ? 46.501 12.173 22.153 1.00 53.31 81 ALA A O 1
ATOM 595 N N . LYS A 1 82 ? 45.529 13.734 23.511 1.00 46.88 82 LYS A N 1
ATOM 596 C CA . LYS A 1 82 ? 46.663 14.525 24.014 1.00 46.88 82 LYS A CA 1
ATOM 597 C C . LYS A 1 82 ? 47.280 15.558 23.058 1.00 46.88 82 LYS A C 1
ATOM 599 O O . LYS A 1 82 ? 48.016 15.220 22.138 1.00 46.88 82 LYS A O 1
ATOM 604 N N . GLY A 1 83 ? 47.029 16.816 23.409 1.00 42.34 83 GLY A N 1
ATOM 605 C CA . GLY A 1 83 ? 47.706 18.040 22.994 1.00 42.34 83 GLY A CA 1
ATOM 606 C C . GLY A 1 83 ? 47.168 19.160 23.859 1.00 42.34 83 GLY A C 1
ATOM 607 O O . GLY A 1 83 ? 45.993 19.507 23.627 1.00 42.34 83 GLY A O 1
#